Protein AF-A0A453GQJ8-F1 (afdb_monomer)

InterPro domains:
  IPR001173 Glycosyltransferase 2-like [PF00535] (1-126)
  IPR029044 Nucleotide-diphospho-sugar transferases [G3DSA:3.90.550.10] (1-154)
  IPR029044 Nucleotide-diphospho-sugar transferases [SSF53448] (1-128)

Solvent-accessible surface area (backbone atoms only — not comparable to full-atom values): 9651 Å² total; per-residue (Å²): 56,57,37,50,75,54,74,88,31,44,69,55,18,53,49,25,62,74,53,43,59,63,63,70,92,79,51,75,47,52,38,36,42,62,39,84,47,66,71,43,44,52,53,53,50,52,53,47,52,55,43,36,75,72,71,45,50,57,45,82,44,73,68,97,69,73,67,64,52,69,66,30,50,50,59,56,57,58,67,39,73,80,45,72,77,40,66,66,42,79,49,46,56,42,84,42,63,60,59,36,57,48,57,67,70,48,50,56,59,42,73,76,31,83,86,44,60,42,49,35,60,52,88,70,92,67,92,81,79,78,54,82,46,80,57,88,70,94,72,81,93,70,91,85,77,87,88,68,48,50,34,41,56,62,84,74,87,122

Nearest PDB structures (foldseek):
  5i45-assembly1_A  TM=6.303E-01  e=4.409E+00  Francisella tularensis subsp. tularensis SCHU S4
  1up6-assembly1_B  TM=5.661E-01  e=9.122E+00  Thermotoga maritima MSB8
  2l8b-assembly1_A  TM=4.057E-01  e=3.616E+00  Escherichia coli K-12

Foldseek 3Di:
DEEEQPQPQQLQAQVLQLLAPDPQVQDAAEYQYAYPDVVSVVVNVVSQVVSVVVVHRYHYHYDPDCPPPPVVSVVVVCPDPVNVPHQKDKDDDSNDRDHNCNCVVFVVVCVVDVQQQWWFWDDDDDDDDIDTDRDRDPDDDDDDDPDGITGGGPPPPD

Organism: Aegilops tauschii subsp. strangulata (NCBI:txid200361)

Sequence (158 aa):
IPMYNEREVYKLSIGAACALEWPSDRVVIQVLDDSTDPAVKDLVEIECQRWKGKGVNIKYEVRGNRKGYKAGALKEGLKHDYVQECEFIAMFDADFQPESDFLLRTVPFLVHNPDIALVQTRWKFGQSSCTLFVVQQQTHFSENICISFYCLLCSQLG

Radius of gyration: 15.42 Å; Cα contacts (8 Å, |Δi|>4): 219; chains: 1; bounding box: 37×38×34 Å

Structure (mmCIF, N/CA/C/O backbone):
data_AF-A0A453GQJ8-F1
#
_entry.id   AF-A0A453GQJ8-F1
#
loop_
_atom_site.group_PDB
_atom_site.id
_atom_site.type_symbol
_atom_site.label_atom_id
_atom_site.label_alt_id
_atom_site.label_comp_id
_atom_site.label_asym_id
_atom_site.label_entity_id
_atom_site.label_seq_id
_atom_site.pdbx_PDB_ins_code
_atom_site.Cartn_x
_atom_site.Cartn_y
_atom_site.Cartn_z
_atom_site.occupancy
_atom_site.B_iso_or_equiv
_atom_site.auth_seq_id
_atom_site.auth_comp_id
_atom_site.auth_asym_id
_atom_site.auth_atom_id
_atom_site.pdbx_PDB_model_num
ATOM 1 N N . ILE A 1 1 ? 1.324 -0.835 2.978 1.00 92.19 1 ILE A N 1
ATOM 2 C CA . ILE A 1 1 ? 1.662 0.550 3.372 1.00 92.19 1 ILE A CA 1
ATOM 3 C C . ILE A 1 1 ? 1.447 0.680 4.878 1.00 92.19 1 ILE A C 1
ATOM 5 O O . ILE A 1 1 ? 0.306 0.859 5.295 1.00 92.19 1 ILE A O 1
ATOM 9 N N . PRO A 1 2 ? 2.480 0.463 5.709 1.00 91.75 2 PRO A N 1
ATOM 10 C CA . PRO A 1 2 ? 2.396 0.746 7.136 1.00 91.75 2 PRO A CA 1
ATOM 11 C C . PRO A 1 2 ? 2.243 2.250 7.374 1.00 91.75 2 PRO A C 1
ATOM 13 O O . PRO A 1 2 ? 3.079 3.025 6.917 1.00 91.75 2 PRO A O 1
ATOM 16 N N . MET A 1 3 ? 1.187 2.620 8.091 1.00 91.31 3 MET A N 1
ATOM 17 C CA . MET A 1 3 ? 0.847 3.975 8.510 1.00 91.31 3 MET A CA 1
ATOM 18 C C . MET A 1 3 ? 0.867 4.066 10.036 1.00 91.31 3 MET A C 1
ATOM 20 O O . MET A 1 3 ? 0.607 3.101 10.756 1.00 91.31 3 MET A O 1
ATOM 24 N N . TYR A 1 4 ? 1.189 5.249 10.516 1.00 90.12 4 TYR A N 1
ATOM 25 C CA . TYR A 1 4 ? 1.045 5.728 11.874 1.00 90.12 4 TYR A CA 1
ATOM 26 C C . TYR A 1 4 ? 0.423 7.130 11.763 1.00 90.12 4 TYR A C 1
ATOM 28 O O . TYR A 1 4 ? -0.508 7.335 11.000 1.00 90.12 4 TYR A O 1
ATOM 36 N N . ASN A 1 5 ? 0.934 8.139 12.463 1.00 91.38 5 ASN A N 1
ATOM 37 C CA . ASN A 1 5 ? 0.306 9.459 12.514 1.00 91.38 5 ASN A CA 1
ATOM 38 C C . ASN A 1 5 ? 0.686 10.391 11.330 1.00 91.38 5 ASN A C 1
ATOM 40 O O . ASN A 1 5 ? 0.784 11.603 11.522 1.00 91.38 5 ASN A O 1
ATOM 44 N N . GLU A 1 6 ? 0.928 9.870 10.120 1.00 90.06 6 GLU A N 1
ATOM 45 C CA . GLU A 1 6 ? 1.363 10.658 8.952 1.00 90.06 6 GLU A CA 1
ATOM 46 C C . GLU A 1 6 ? 0.224 11.443 8.267 1.00 90.06 6 GLU A C 1
ATOM 48 O O . GLU A 1 6 ? -0.192 11.174 7.133 1.00 90.06 6 GLU A O 1
ATOM 53 N N . ARG A 1 7 ? -0.267 12.480 8.945 1.00 91.50 7 ARG A N 1
ATOM 54 C CA . ARG A 1 7 ? -1.400 13.309 8.504 1.00 91.50 7 ARG A CA 1
ATOM 55 C C . ARG A 1 7 ? -1.176 14.033 7.173 1.00 91.50 7 ARG A C 1
ATOM 57 O O . ARG A 1 7 ? -2.129 14.275 6.436 1.00 91.50 7 ARG A O 1
ATOM 64 N N . GLU A 1 8 ? 0.051 14.423 6.866 1.00 91.81 8 GLU A N 1
ATOM 65 C CA . GLU A 1 8 ? 0.361 15.266 5.710 1.00 91.81 8 GLU A CA 1
ATOM 66 C C . GLU A 1 8 ? 0.534 14.451 4.424 1.00 91.81 8 GLU A C 1
ATOM 68 O O . GLU A 1 8 ? 0.297 14.966 3.330 1.00 91.81 8 GLU A 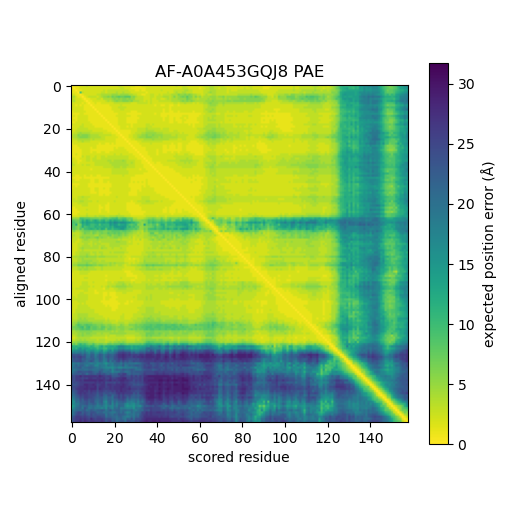O 1
ATOM 73 N N . VAL A 1 9 ? 0.931 13.180 4.544 1.00 92.31 9 VAL A N 1
ATOM 74 C CA . VAL A 1 9 ? 1.374 12.362 3.403 1.00 92.31 9 VAL A CA 1
ATOM 75 C C . VAL A 1 9 ? 0.498 11.144 3.126 1.00 92.31 9 VAL A C 1
ATOM 77 O O . VAL A 1 9 ? 0.554 10.643 2.002 1.00 92.31 9 VAL A O 1
ATOM 80 N N . TYR A 1 10 ? -0.379 10.721 4.054 1.00 94.94 10 TYR A N 1
ATOM 81 C CA . TYR A 1 10 ? -1.217 9.522 3.871 1.00 94.94 10 TYR A CA 1
ATOM 82 C C . TYR A 1 10 ? -1.953 9.513 2.524 1.00 94.94 10 TYR A C 1
ATOM 84 O O . TYR A 1 10 ? -1.958 8.512 1.810 1.00 94.94 10 TYR A O 1
ATOM 92 N N . LYS A 1 11 ? -2.529 10.658 2.134 1.00 95.75 11 LYS A N 1
ATOM 93 C CA . LYS A 1 11 ? -3.313 10.790 0.904 1.00 95.75 11 LYS A CA 1
ATOM 94 C C . LYS A 1 11 ? -2.460 10.632 -0.349 1.00 95.75 11 LYS A C 1
ATOM 96 O O . LYS A 1 11 ? -2.913 10.040 -1.326 1.00 95.75 11 LYS A O 1
ATOM 101 N N . LEU A 1 12 ? -1.241 11.168 -0.324 1.00 94.25 12 LEU A N 1
ATOM 102 C CA . LEU A 1 12 ? -0.306 11.069 -1.440 1.00 94.25 12 LEU A CA 1
ATOM 103 C C . LEU A 1 12 ? 0.229 9.642 -1.571 1.00 94.25 12 LEU A C 1
ATOM 105 O O . LEU A 1 12 ? 0.221 9.100 -2.670 1.00 94.25 12 LEU A O 1
ATOM 109 N N . SER A 1 13 ? 0.618 9.014 -0.460 1.00 93.88 13 SER A N 1
ATOM 110 C CA . SER A 1 13 ? 1.149 7.647 -0.459 1.00 93.88 13 SER A CA 1
ATOM 111 C C . SER A 1 13 ? 0.095 6.610 -0.861 1.00 93.88 13 SER A C 1
ATOM 113 O O . SER A 1 13 ? 0.323 5.828 -1.785 1.00 93.88 13 SER A O 1
ATOM 115 N N . ILE A 1 14 ? -1.107 6.657 -0.266 1.00 96.69 14 ILE A N 1
ATOM 116 C CA . ILE A 1 14 ? -2.221 5.773 -0.653 1.00 96.69 14 ILE A CA 1
ATOM 117 C C . ILE A 1 14 ? -2.602 6.016 -2.112 1.00 96.69 14 ILE A C 1
ATOM 119 O O . ILE A 1 14 ? -2.796 5.060 -2.861 1.00 96.69 14 ILE A O 1
ATOM 123 N N . GLY A 1 15 ? -2.678 7.283 -2.530 1.00 97.00 15 GLY A N 1
ATOM 124 C CA . GLY A 1 15 ? -2.996 7.642 -3.906 1.00 97.00 15 GLY A CA 1
ATOM 125 C C . GLY A 1 15 ? -1.985 7.096 -4.912 1.00 97.00 15 GLY A C 1
ATOM 126 O O . GLY A 1 15 ? -2.393 6.522 -5.916 1.00 97.00 15 GLY A O 1
ATOM 127 N N . ALA A 1 16 ? -0.688 7.221 -4.627 1.00 95.50 16 ALA A N 1
ATOM 128 C CA . ALA A 1 16 ? 0.375 6.701 -5.481 1.00 95.50 16 ALA A CA 1
ATOM 129 C C . ALA A 1 16 ? 0.345 5.167 -5.563 1.00 95.50 16 ALA A C 1
ATOM 131 O O . ALA A 1 16 ? 0.419 4.611 -6.654 1.00 95.50 16 ALA A O 1
ATOM 132 N N . ALA A 1 17 ? 0.141 4.474 -4.439 1.00 95.75 17 ALA A N 1
ATOM 133 C CA . ALA A 1 17 ? 0.002 3.019 -4.435 1.00 95.75 17 ALA A CA 1
ATOM 134 C C . ALA A 1 17 ? -1.247 2.537 -5.197 1.00 95.75 17 ALA A C 1
ATOM 136 O O . ALA A 1 17 ? -1.184 1.547 -5.920 1.00 95.75 17 ALA A O 1
ATOM 137 N N . CYS A 1 18 ? -2.373 3.248 -5.085 1.00 96.62 18 CYS A N 1
ATOM 138 C CA . CYS A 1 18 ? -3.592 2.940 -5.842 1.00 96.62 18 CYS A CA 1
ATOM 139 C C . CYS A 1 18 ? -3.478 3.267 -7.341 1.00 96.62 18 CYS A C 1
ATOM 141 O O . CYS A 1 18 ? -4.313 2.811 -8.118 1.00 96.62 18 CYS A O 1
ATOM 143 N N . ALA A 1 19 ? -2.488 4.070 -7.739 1.00 96.12 19 ALA A N 1
ATOM 144 C CA . ALA A 1 19 ? -2.226 4.459 -9.122 1.00 96.12 19 ALA A CA 1
ATOM 145 C C . ALA A 1 19 ? -1.161 3.586 -9.809 1.00 96.12 19 ALA A C 1
ATOM 147 O O . ALA A 1 19 ? -0.768 3.887 -10.936 1.00 96.12 19 ALA A O 1
ATOM 148 N N . LEU A 1 20 ? -0.682 2.528 -9.146 1.00 95.06 20 LEU A N 1
ATOM 149 C CA . LEU A 1 20 ? 0.243 1.573 -9.747 1.00 95.06 20 LEU A CA 1
ATOM 150 C C . LEU A 1 20 ? -0.388 0.903 -10.972 1.00 95.06 20 LEU A C 1
ATOM 152 O O . LEU A 1 20 ? -1.520 0.421 -10.934 1.00 95.06 20 LEU A O 1
ATOM 156 N N . GLU A 1 21 ? 0.379 0.842 -12.053 1.00 95.31 21 GLU A N 1
ATOM 157 C CA . GLU A 1 21 ? 0.001 0.168 -13.287 1.00 95.31 21 GLU A CA 1
ATOM 158 C C . GLU A 1 21 ? 0.186 -1.340 -13.118 1.00 95.31 21 GLU A C 1
ATOM 160 O O . GLU A 1 21 ? 1.282 -1.889 -13.248 1.00 95.31 21 GLU A O 1
ATOM 165 N N . TRP A 1 22 ? -0.913 -2.016 -12.794 1.00 94.88 22 TRP A N 1
ATOM 166 C CA . TRP A 1 22 ? -0.998 -3.468 -12.697 1.00 94.88 22 TRP A CA 1
ATOM 167 C C . TRP A 1 22 ? -2.440 -3.921 -12.966 1.00 94.88 22 TRP A C 1
ATOM 169 O O . TRP A 1 22 ? -3.365 -3.145 -12.703 1.00 94.88 22 TRP A O 1
ATOM 179 N N . PRO A 1 23 ? -2.680 -5.145 -13.478 1.00 93.56 23 PRO A N 1
ATOM 180 C CA . PRO A 1 23 ? -4.037 -5.667 -13.611 1.00 93.56 23 PRO A CA 1
ATOM 181 C C . PRO A 1 23 ? -4.792 -5.592 -12.276 1.00 93.56 23 PRO A C 1
ATOM 183 O O . PRO A 1 23 ? -4.299 -6.058 -11.247 1.00 93.56 23 PRO A O 1
ATOM 186 N N . SER A 1 24 ? -5.973 -4.968 -12.287 1.00 90.00 24 SER A N 1
ATOM 187 C CA . SER A 1 24 ? -6.735 -4.631 -11.075 1.00 90.00 24 SER A CA 1
ATOM 188 C C . SER A 1 24 ? -7.240 -5.855 -10.307 1.00 90.00 24 SER A C 1
ATOM 190 O O . SER A 1 24 ? -7.454 -5.782 -9.100 1.00 90.00 24 SER A O 1
ATOM 192 N N . ASP A 1 25 ? -7.393 -6.984 -10.995 1.00 91.31 25 ASP A N 1
ATOM 193 C CA . ASP A 1 25 ? -7.715 -8.303 -10.451 1.00 91.31 25 ASP A CA 1
ATOM 194 C C . ASP A 1 25 ? -6.500 -9.016 -9.831 1.00 91.31 25 ASP A C 1
ATOM 196 O O . ASP A 1 25 ? -6.663 -10.035 -9.167 1.00 91.31 25 ASP A O 1
ATOM 200 N N . ARG A 1 26 ? -5.285 -8.483 -10.022 1.00 92.50 26 ARG A N 1
ATOM 201 C CA . ARG A 1 26 ? -4.013 -9.078 -9.573 1.00 92.50 26 ARG A CA 1
ATOM 202 C C . ARG A 1 26 ? -3.224 -8.194 -8.615 1.00 92.50 26 ARG A C 1
ATOM 204 O O . ARG A 1 26 ? -2.039 -8.438 -8.392 1.00 92.50 26 ARG A O 1
ATOM 211 N N . VAL A 1 27 ? -3.845 -7.144 -8.085 1.00 93.88 27 VAL A N 1
ATOM 212 C CA . VAL A 1 27 ? -3.234 -6.264 -7.086 1.00 93.88 27 VAL A CA 1
ATOM 213 C C . VAL A 1 27 ? -4.169 -6.090 -5.900 1.00 93.88 27 VAL A C 1
ATOM 215 O O . VAL A 1 27 ? -5.373 -5.886 -6.052 1.00 93.88 27 VAL A O 1
ATOM 218 N N . VAL A 1 28 ? -3.589 -6.146 -4.704 1.00 95.94 28 VAL A N 1
ATOM 219 C CA . VAL A 1 28 ? -4.256 -5.791 -3.453 1.00 95.94 28 VAL A CA 1
ATOM 220 C C . VAL A 1 28 ? -3.435 -4.703 -2.779 1.00 95.94 28 VAL A C 1
ATOM 222 O O . VAL A 1 28 ? -2.250 -4.889 -2.505 1.00 95.94 28 VAL A O 1
ATOM 225 N N . ILE A 1 29 ? -4.056 -3.562 -2.491 1.00 96.81 29 ILE A N 1
ATOM 226 C CA . ILE A 1 29 ? -3.425 -2.486 -1.727 1.00 96.81 29 ILE A CA 1
ATOM 227 C C . ILE A 1 29 ? -3.778 -2.683 -0.256 1.00 96.81 29 ILE A C 1
ATOM 229 O O . ILE A 1 29 ? -4.937 -2.564 0.120 1.00 96.81 29 ILE A O 1
ATOM 233 N N . GLN A 1 30 ? -2.798 -2.975 0.595 1.00 96.12 30 GLN A N 1
ATOM 234 C CA . GLN A 1 30 ? -3.015 -3.105 2.040 1.00 96.12 30 GLN A CA 1
ATOM 235 C C . GLN A 1 30 ? -2.451 -1.885 2.771 1.00 96.12 30 GLN A C 1
ATOM 237 O O . GLN A 1 30 ? -1.247 -1.614 2.708 1.00 96.12 30 GLN A O 1
ATOM 242 N N . VAL A 1 31 ? -3.307 -1.162 3.487 1.00 96.94 31 VAL A N 1
ATOM 243 C CA . VAL A 1 31 ? -2.933 -0.100 4.425 1.00 96.94 31 VAL A CA 1
ATOM 244 C C . VAL A 1 31 ? -2.974 -0.690 5.830 1.00 96.94 31 VAL A C 1
ATOM 246 O O . VAL A 1 31 ? -4.009 -1.192 6.255 1.00 96.94 31 VAL A O 1
ATOM 249 N N . LEU A 1 32 ? -1.832 -0.670 6.515 1.00 94.62 32 LEU A N 1
ATOM 250 C CA . LEU A 1 32 ? -1.653 -1.217 7.860 1.00 94.62 32 LEU A CA 1
ATOM 251 C C . LEU A 1 32 ? -1.519 -0.043 8.825 1.00 94.62 32 LEU A C 1
ATOM 253 O O . LEU A 1 32 ? -0.435 0.524 8.932 1.00 94.62 32 LEU A O 1
ATOM 257 N N . ASP A 1 33 ? -2.607 0.354 9.471 1.00 94.31 33 ASP A N 1
ATOM 258 C CA . ASP A 1 33 ? -2.668 1.586 10.251 1.00 94.31 33 ASP A CA 1
ATOM 259 C C . ASP A 1 33 ? -2.537 1.334 11.758 1.00 94.31 33 ASP A C 1
ATOM 261 O O . ASP A 1 33 ? -3.403 0.743 12.408 1.00 94.31 33 ASP A O 1
ATOM 265 N N . ASP A 1 34 ? -1.424 1.816 12.305 1.00 92.12 34 ASP A N 1
ATOM 266 C CA . ASP A 1 34 ? -1.074 1.792 13.723 1.00 92.12 34 ASP A CA 1
ATOM 267 C C . ASP A 1 34 ? -1.314 3.131 14.429 1.00 92.12 34 ASP A C 1
ATOM 269 O O . ASP A 1 34 ? -0.855 3.303 15.566 1.00 92.12 34 ASP A O 1
ATOM 273 N N . SER A 1 35 ? -1.971 4.092 13.769 1.00 91.25 35 SER A N 1
ATOM 274 C CA . SER A 1 35 ? -2.228 5.429 14.308 1.00 91.25 35 SER A CA 1
ATOM 275 C C . SER A 1 35 ? -2.789 5.384 15.721 1.00 91.25 35 SER A C 1
ATOM 277 O O . SER A 1 35 ? -3.737 4.655 16.027 1.00 91.25 35 SER A O 1
ATOM 279 N N . THR A 1 36 ? -2.238 6.234 16.584 1.00 91.19 36 THR A N 1
ATOM 280 C CA . THR A 1 36 ? -2.798 6.486 17.919 1.00 91.19 36 THR A CA 1
ATOM 281 C C . THR A 1 36 ? -3.666 7.734 17.952 1.00 91.19 36 THR A C 1
ATOM 283 O O . THR A 1 36 ? -4.416 7.907 18.907 1.00 91.19 36 THR A O 1
ATOM 286 N N . ASP A 1 37 ? -3.532 8.620 16.961 1.00 93.75 37 ASP A N 1
ATOM 287 C CA . ASP A 1 37 ? -4.389 9.794 16.809 1.00 93.75 37 ASP A CA 1
ATOM 288 C C . ASP A 1 37 ? -5.694 9.389 16.096 1.00 93.75 37 ASP A C 1
ATOM 290 O O . ASP A 1 37 ? -5.648 9.032 14.913 1.00 93.75 37 ASP A O 1
ATOM 294 N N . PRO A 1 38 ? -6.860 9.446 16.773 1.00 92.81 38 PRO A N 1
ATOM 295 C CA . PRO A 1 38 ? -8.137 9.087 16.163 1.00 92.81 38 PRO A CA 1
ATOM 296 C C . PRO A 1 38 ? -8.466 9.930 14.928 1.00 92.81 38 PRO A C 1
ATOM 298 O O . PRO A 1 38 ? -9.014 9.407 13.965 1.00 92.81 38 PRO A O 1
ATOM 301 N N . ALA A 1 39 ? -8.082 11.210 14.912 1.00 95.31 39 ALA A N 1
ATOM 302 C CA . ALA A 1 39 ? -8.364 12.081 13.778 1.00 95.31 39 ALA A CA 1
ATOM 303 C C . ALA A 1 39 ? -7.557 11.675 12.539 1.00 95.31 39 ALA A C 1
ATOM 305 O O . ALA A 1 39 ? -8.062 11.767 11.423 1.00 95.31 39 ALA A O 1
ATOM 306 N N . VAL A 1 40 ? -6.311 11.219 12.712 1.00 94.25 40 VAL A N 1
ATOM 307 C CA . VAL A 1 40 ? -5.510 10.695 11.592 1.00 94.25 40 VAL A CA 1
ATOM 308 C C . VAL A 1 40 ? -6.084 9.371 11.109 1.00 94.25 40 VAL A C 1
ATOM 310 O O . VAL A 1 40 ? -6.258 9.192 9.906 1.00 94.25 40 VAL A O 1
ATOM 313 N N . LYS A 1 41 ? -6.458 8.492 12.038 1.00 95.00 41 LYS A N 1
ATOM 314 C CA . LYS A 1 41 ? -7.068 7.200 11.732 1.00 95.00 41 LYS A CA 1
ATOM 315 C C . LYS A 1 41 ? -8.328 7.343 10.868 1.00 95.00 41 LYS A C 1
ATOM 317 O O . LYS A 1 41 ? -8.429 6.717 9.814 1.00 95.00 41 LYS A O 1
ATOM 322 N N . ASP A 1 42 ? -9.229 8.244 11.258 1.00 96.44 42 ASP A N 1
ATOM 323 C CA . ASP A 1 42 ? -10.451 8.541 10.504 1.00 96.44 42 ASP A CA 1
ATOM 324 C C . ASP A 1 42 ? -10.130 9.052 9.088 1.00 96.44 42 ASP A C 1
ATOM 326 O O . ASP A 1 42 ? -10.761 8.650 8.110 1.00 96.44 42 ASP A O 1
ATOM 330 N N . LEU A 1 43 ? -9.118 9.918 8.944 1.00 97.06 43 LEU A N 1
ATOM 331 C CA . LEU A 1 43 ? -8.693 10.434 7.639 1.00 97.06 43 LEU A CA 1
ATOM 332 C C . LEU A 1 43 ? -8.158 9.324 6.721 1.00 97.06 43 LEU A C 1
ATOM 334 O O . LEU A 1 43 ? -8.501 9.291 5.534 1.00 97.06 43 LEU A O 1
ATOM 338 N N . VAL A 1 44 ? -7.337 8.419 7.259 1.00 96.94 44 VAL A N 1
ATOM 339 C CA . VAL A 1 44 ? -6.776 7.284 6.514 1.00 96.94 44 VAL A CA 1
ATOM 340 C C . VAL A 1 44 ? -7.887 6.326 6.085 1.00 96.94 44 VAL A C 1
ATOM 342 O O . VAL A 1 44 ? -7.936 5.935 4.914 1.00 96.94 44 VAL A O 1
ATOM 345 N N . GLU A 1 45 ? -8.812 5.993 6.989 1.00 97.44 45 GLU A N 1
ATOM 346 C CA . GLU A 1 45 ? -9.950 5.126 6.686 1.00 97.44 45 GLU A CA 1
ATOM 347 C C . GLU A 1 45 ? -10.841 5.731 5.590 1.00 97.44 45 GLU A C 1
ATOM 349 O O . GLU A 1 45 ? -11.165 5.050 4.613 1.00 97.44 45 GLU A O 1
ATOM 354 N N . ILE A 1 46 ? -11.174 7.025 5.685 1.00 97.94 46 ILE A N 1
ATOM 355 C CA . ILE A 1 46 ? -11.981 7.734 4.679 1.00 97.94 46 ILE A CA 1
ATOM 356 C C . ILE A 1 46 ? -11.321 7.684 3.295 1.00 97.94 46 ILE A C 1
ATOM 358 O O . ILE A 1 46 ? -12.002 7.420 2.299 1.00 97.94 46 ILE A O 1
ATOM 362 N N . GLU A 1 47 ? -10.009 7.912 3.197 1.00 98.12 47 GLU A N 1
ATOM 363 C CA . GLU A 1 47 ? -9.316 7.838 1.905 1.00 98.12 47 GLU A CA 1
ATOM 364 C C . GLU A 1 47 ? -9.301 6.404 1.357 1.00 98.12 47 GLU A C 1
ATOM 366 O O . GLU A 1 47 ? -9.526 6.213 0.159 1.00 98.12 47 GLU A O 1
ATOM 371 N N . CYS A 1 48 ? -9.137 5.389 2.213 1.00 97.94 48 CYS A N 1
ATOM 372 C CA . CYS A 1 48 ? -9.252 3.989 1.803 1.00 97.94 48 CYS A CA 1
ATOM 373 C C . CYS A 1 48 ? -10.653 3.671 1.259 1.00 97.94 48 CYS A C 1
ATOM 375 O O . CYS A 1 48 ? -10.777 3.085 0.181 1.00 97.94 48 CYS A O 1
ATOM 377 N N . GLN A 1 49 ? -11.718 4.112 1.940 1.00 98.19 49 GLN A N 1
ATOM 378 C CA . GLN A 1 49 ? -13.093 3.939 1.456 1.00 98.19 49 GLN A CA 1
ATOM 379 C C . GLN A 1 49 ? -13.327 4.670 0.130 1.00 98.19 49 GLN A C 1
ATOM 381 O O . GLN A 1 49 ? -13.996 4.141 -0.760 1.00 98.19 49 GLN A O 1
ATOM 386 N N . ARG A 1 50 ? -12.731 5.855 -0.053 1.00 98.25 50 ARG A N 1
ATOM 387 C CA . ARG A 1 50 ? -12.806 6.607 -1.312 1.00 98.25 50 ARG A CA 1
ATOM 388 C C . ARG A 1 50 ? -12.218 5.821 -2.482 1.00 98.25 50 ARG A C 1
ATOM 390 O O . ARG A 1 50 ? -12.818 5.798 -3.554 1.00 98.25 50 ARG A O 1
ATOM 397 N N . TRP A 1 51 ? -11.060 5.186 -2.302 1.00 98.12 51 TRP A N 1
ATOM 398 C CA . TRP A 1 51 ? -10.438 4.355 -3.340 1.00 98.12 51 TRP A CA 1
ATOM 399 C C . TRP A 1 51 ? -11.189 3.051 -3.576 1.00 98.12 51 TRP A C 1
ATOM 401 O O . TRP A 1 51 ? -11.406 2.675 -4.729 1.00 98.12 51 TRP A O 1
ATOM 411 N N . LYS A 1 52 ? -11.685 2.422 -2.510 1.00 97.44 52 LYS A N 1
ATOM 412 C CA . LYS A 1 52 ? -12.564 1.256 -2.612 1.00 97.44 52 LYS A CA 1
ATOM 413 C C . LYS A 1 52 ? -13.818 1.563 -3.435 1.00 97.44 52 LYS A C 1
ATOM 415 O O . LYS A 1 52 ? -14.181 0.787 -4.312 1.00 97.44 52 LYS A O 1
ATOM 420 N N . GLY A 1 53 ? -14.431 2.732 -3.230 1.00 97.12 53 GLY A N 1
ATOM 421 C CA . GLY A 1 53 ? -15.580 3.209 -4.009 1.00 97.12 53 GLY A CA 1
ATOM 422 C C . GLY A 1 53 ? -15.291 3.448 -5.497 1.00 97.12 53 GLY A C 1
ATOM 423 O O . GLY A 1 53 ? -16.218 3.462 -6.301 1.00 97.12 53 GLY A O 1
ATOM 424 N N . LYS A 1 54 ? -14.016 3.585 -5.887 1.00 96.12 54 LYS A N 1
ATOM 425 C CA . LYS A 1 54 ? -13.575 3.646 -7.293 1.00 96.12 54 LYS A CA 1
ATOM 426 C C . LYS A 1 54 ? -13.289 2.266 -7.899 1.00 96.12 54 LYS A C 1
ATOM 428 O O . LYS A 1 54 ? -12.835 2.195 -9.036 1.00 96.12 54 LYS A O 1
ATOM 433 N N . GLY A 1 55 ? -13.515 1.186 -7.150 1.00 95.75 55 GLY A N 1
ATOM 434 C CA . GLY A 1 55 ? -13.247 -0.183 -7.589 1.00 95.75 55 GLY A CA 1
ATOM 435 C C . GLY A 1 55 ? -11.810 -0.658 -7.360 1.00 95.75 55 GLY A C 1
ATOM 436 O O . GLY A 1 55 ? -11.451 -1.721 -7.856 1.00 95.75 55 GLY A O 1
ATOM 437 N N . VAL A 1 56 ? -10.984 0.086 -6.612 1.00 96.94 56 VAL A N 1
ATOM 438 C CA . VAL A 1 56 ? -9.644 -0.387 -6.231 1.00 96.94 56 VAL A CA 1
ATOM 439 C C . VAL A 1 56 ? -9.769 -1.440 -5.133 1.00 96.94 56 VAL A C 1
ATOM 441 O O . VAL A 1 56 ? -10.479 -1.240 -4.144 1.00 96.94 56 VAL A O 1
ATOM 444 N N . ASN A 1 57 ? -9.043 -2.549 -5.274 1.00 96.69 57 ASN A N 1
ATOM 445 C CA . ASN A 1 57 ? -8.957 -3.580 -4.247 1.00 96.69 57 ASN A CA 1
ATOM 446 C C . ASN A 1 57 ? -8.025 -3.135 -3.107 1.00 96.69 57 ASN A C 1
ATOM 448 O O . ASN A 1 57 ? -6.870 -3.549 -3.019 1.00 96.69 57 ASN A O 1
ATOM 452 N N . ILE A 1 58 ? -8.528 -2.241 -2.256 1.00 97.62 58 ILE A N 1
ATOM 453 C CA . ILE A 1 58 ? -7.826 -1.716 -1.084 1.00 97.62 58 ILE A CA 1
ATOM 454 C C . ILE A 1 58 ? -8.400 -2.297 0.215 1.00 97.62 58 ILE A C 1
ATOM 456 O O . ILE A 1 58 ? -9.619 -2.417 0.383 1.00 97.62 58 ILE A O 1
ATOM 460 N N . LYS A 1 59 ? -7.508 -2.661 1.137 1.00 97.06 59 LYS A N 1
ATOM 461 C CA . LYS A 1 59 ? -7.791 -3.193 2.471 1.00 97.06 59 LYS A CA 1
ATOM 462 C C . LYS A 1 59 ? -7.202 -2.248 3.507 1.00 97.06 59 LYS A C 1
ATOM 464 O O . LYS A 1 59 ? -6.027 -1.896 3.421 1.00 97.06 59 LYS A O 1
ATOM 469 N N . TYR A 1 60 ? -8.034 -1.827 4.447 1.00 97.00 60 TYR A N 1
ATOM 470 C CA . TYR A 1 60 ? -7.637 -1.001 5.577 1.00 97.00 60 TYR A CA 1
ATOM 471 C C . TYR A 1 60 ? -7.660 -1.880 6.821 1.00 97.00 60 TYR A C 1
ATOM 473 O O . TYR A 1 60 ? -8.721 -2.373 7.195 1.00 97.00 60 TYR A O 1
ATOM 481 N N . GLU A 1 61 ? -6.492 -2.104 7.410 1.00 95.06 61 GLU A N 1
ATOM 482 C CA . GLU A 1 61 ? -6.303 -3.027 8.522 1.00 95.06 61 GLU A CA 1
ATOM 483 C C . GLU A 1 61 ? -5.695 -2.288 9.710 1.00 95.06 61 GLU A C 1
ATOM 485 O O . GLU A 1 61 ? -4.709 -1.561 9.576 1.00 95.06 61 GLU A O 1
ATOM 490 N N . VAL A 1 62 ? -6.271 -2.506 10.889 1.00 91.81 62 VAL A N 1
ATOM 491 C CA . VAL A 1 62 ? -5.839 -1.895 12.149 1.00 91.81 62 VAL A CA 1
ATOM 492 C C . VAL A 1 62 ? -5.590 -3.011 13.148 1.00 91.81 62 VAL A C 1
ATOM 494 O O . VAL A 1 62 ? -6.424 -3.901 13.313 1.00 91.81 62 VAL A O 1
ATOM 497 N N . ARG A 1 63 ? -4.479 -2.948 13.882 1.00 84.25 63 ARG A N 1
ATOM 498 C CA . ARG A 1 63 ? -4.201 -3.889 14.974 1.00 84.25 63 ARG A CA 1
ATOM 499 C C . ARG A 1 63 ? -4.429 -3.270 16.349 1.00 84.25 63 ARG A C 1
ATOM 501 O O . ARG A 1 63 ? -4.198 -2.089 16.580 1.00 84.25 63 ARG A O 1
ATOM 508 N N . GLY A 1 64 ? -4.831 -4.112 17.301 1.00 72.25 64 GLY A N 1
ATOM 509 C CA . GLY A 1 64 ? -5.044 -3.710 18.696 1.00 72.25 64 GLY A CA 1
ATOM 510 C C . GLY A 1 64 ? -3.769 -3.614 19.546 1.00 72.25 64 GLY A C 1
ATOM 511 O O . GLY A 1 64 ? -3.834 -3.132 20.673 1.00 72.25 64 GLY A O 1
ATOM 512 N N . ASN A 1 65 ? -2.609 -4.082 19.059 1.00 74.38 65 ASN A N 1
ATOM 513 C CA . ASN A 1 65 ? -1.339 -4.001 19.791 1.00 74.38 65 ASN A CA 1
ATOM 514 C C . ASN A 1 65 ? -0.171 -3.622 18.867 1.00 74.38 65 ASN A C 1
ATOM 516 O O . ASN A 1 65 ? -0.074 -4.128 17.752 1.00 74.38 65 ASN A O 1
ATOM 520 N N . ARG A 1 66 ? 0.756 -2.795 19.365 1.00 76.06 66 ARG A N 1
ATOM 521 C CA . ARG A 1 66 ? 1.906 -2.278 18.600 1.00 76.06 66 ARG A CA 1
ATOM 522 C C . ARG A 1 66 ? 3.208 -3.071 18.801 1.00 76.06 66 ARG A C 1
ATOM 524 O O . ARG A 1 66 ? 4.304 -2.536 18.626 1.00 76.06 66 ARG A O 1
ATOM 531 N N . LYS A 1 67 ? 3.148 -4.344 19.204 1.00 74.06 67 LYS A N 1
ATOM 532 C CA . LYS A 1 67 ? 4.373 -5.146 19.371 1.00 74.06 67 LYS A CA 1
ATOM 533 C C . LYS A 1 67 ? 5.112 -5.243 18.033 1.00 74.06 67 LYS A C 1
ATOM 535 O O . LYS A 1 67 ? 4.506 -5.497 16.994 1.00 74.06 67 LYS A O 1
ATOM 540 N N . GLY A 1 68 ? 6.422 -5.005 18.057 1.00 69.69 68 GLY A N 1
ATOM 541 C CA . GLY A 1 68 ? 7.283 -5.080 16.872 1.00 69.69 68 GLY A CA 1
ATOM 542 C C . GLY A 1 68 ? 7.182 -3.900 15.898 1.00 69.69 68 GLY A C 1
ATOM 543 O O . GLY A 1 68 ? 7.780 -3.982 14.827 1.00 69.69 68 GLY A O 1
ATOM 544 N N . TYR A 1 69 ? 6.456 -2.819 16.231 1.00 82.00 69 TYR A N 1
ATOM 545 C CA . TYR A 1 69 ? 6.341 -1.614 15.391 1.00 82.00 69 TYR A CA 1
ATOM 546 C C . TYR A 1 69 ? 6.041 -1.974 13.923 1.00 82.00 69 TYR A C 1
ATOM 548 O O . TYR A 1 69 ? 5.158 -2.792 13.671 1.00 82.00 69 TYR A O 1
ATOM 556 N N . LYS A 1 70 ? 6.790 -1.422 12.964 1.00 76.00 70 LYS A N 1
ATOM 557 C CA . LYS A 1 70 ? 6.611 -1.656 11.528 1.00 76.00 70 LYS A CA 1
ATOM 558 C C . LYS A 1 70 ? 6.766 -3.127 11.136 1.00 76.00 70 LYS A C 1
ATOM 560 O O . LYS A 1 70 ? 5.931 -3.645 10.407 1.00 76.00 70 LYS A O 1
ATOM 565 N N . ALA A 1 71 ? 7.776 -3.821 11.667 1.00 77.00 71 ALA A N 1
ATOM 566 C CA . ALA A 1 71 ? 7.979 -5.248 11.404 1.00 77.00 71 ALA A CA 1
ATOM 567 C C . ALA A 1 71 ? 6.805 -6.094 11.922 1.00 77.00 71 ALA A C 1
ATOM 569 O O . ALA A 1 71 ? 6.369 -7.035 11.265 1.00 77.00 71 ALA A O 1
ATOM 570 N N . GLY A 1 72 ? 6.252 -5.720 13.077 1.00 79.25 72 GLY A N 1
ATOM 571 C CA . GLY A 1 72 ? 5.055 -6.345 13.625 1.00 79.25 72 GLY A CA 1
ATOM 572 C C . GLY A 1 72 ? 3.812 -6.085 12.777 1.00 79.25 72 GLY A C 1
ATOM 573 O O . GLY A 1 72 ? 3.055 -7.017 12.533 1.00 79.25 72 GLY A O 1
ATOM 574 N N . ALA A 1 73 ? 3.617 -4.85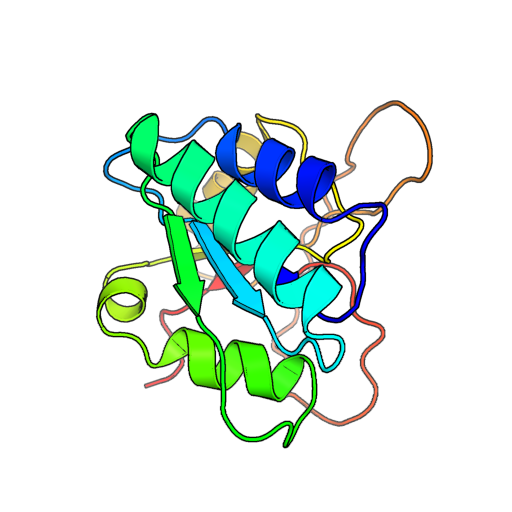2 12.298 1.00 82.38 73 ALA A N 1
ATOM 575 C CA . ALA A 1 73 ? 2.485 -4.508 11.439 1.00 82.38 73 ALA A CA 1
ATOM 576 C C . ALA A 1 73 ? 2.509 -5.338 10.152 1.00 82.38 73 ALA A C 1
ATOM 578 O O . ALA A 1 73 ? 1.502 -5.923 9.772 1.00 82.38 73 ALA A O 1
ATOM 579 N N . LEU A 1 74 ? 3.686 -5.464 9.536 1.00 82.94 74 LEU A N 1
ATOM 580 C CA . LEU A 1 74 ? 3.887 -6.287 8.347 1.00 82.94 74 LEU A CA 1
ATOM 581 C C . LEU A 1 74 ? 3.623 -7.762 8.636 1.00 82.94 74 LEU A C 1
ATOM 583 O O . LEU A 1 74 ? 2.862 -8.387 7.912 1.00 82.94 74 LEU A O 1
ATOM 587 N N . LYS A 1 75 ? 4.189 -8.307 9.720 1.00 84.44 75 LYS A N 1
ATOM 588 C CA . LYS A 1 75 ? 3.973 -9.706 10.107 1.00 84.44 75 LYS A CA 1
ATOM 589 C C . LYS A 1 75 ? 2.495 -10.037 10.311 1.00 84.44 75 LYS A C 1
ATOM 591 O O . LYS A 1 75 ? 2.080 -11.122 9.927 1.00 84.44 75 LYS A O 1
ATOM 596 N N . GLU A 1 76 ? 1.716 -9.148 10.925 1.00 85.88 76 GLU A N 1
ATOM 597 C CA . GLU A 1 76 ? 0.263 -9.335 11.036 1.00 85.88 76 GLU A CA 1
ATOM 598 C C . GLU A 1 76 ? -0.425 -9.179 9.674 1.00 85.88 76 GLU A C 1
ATOM 600 O O . GLU A 1 76 ? -1.259 -10.007 9.322 1.00 85.88 76 GLU A O 1
ATOM 605 N N . GLY A 1 77 ? -0.005 -8.199 8.869 1.00 86.81 77 GLY A N 1
ATOM 606 C CA . GLY A 1 77 ? -0.501 -7.981 7.511 1.00 86.81 77 GLY A CA 1
ATOM 607 C C . GLY A 1 77 ? -0.378 -9.210 6.606 1.00 86.81 77 GLY A C 1
ATOM 608 O O . GLY A 1 77 ? -1.299 -9.491 5.844 1.00 86.81 77 GLY A O 1
ATOM 609 N N . LEU A 1 78 ? 0.705 -9.981 6.746 1.00 87.38 78 LEU A N 1
ATOM 610 C CA . LEU A 1 78 ? 0.931 -11.229 6.007 1.00 87.38 78 LEU A CA 1
ATOM 611 C C . LEU A 1 78 ? -0.034 -12.361 6.380 1.00 87.38 78 LEU A C 1
ATOM 613 O O . LEU A 1 78 ? -0.197 -13.293 5.602 1.00 87.38 78 LEU A O 1
ATOM 617 N N . LYS A 1 79 ? -0.669 -12.316 7.556 1.00 88.44 79 LYS A N 1
ATOM 618 C CA . LYS A 1 79 ? -1.554 -13.398 8.022 1.00 88.44 79 LYS A CA 1
ATOM 619 C C . LYS A 1 79 ? -2.949 -13.355 7.413 1.00 88.44 79 LYS A C 1
ATOM 621 O O . LYS A 1 79 ? -3.701 -14.302 7.603 1.00 88.44 79 LYS A O 1
ATOM 626 N N . HIS A 1 80 ? -3.322 -12.261 6.756 1.00 89.38 80 HIS A N 1
ATOM 627 C CA . HIS A 1 80 ? -4.643 -12.148 6.155 1.00 89.38 80 HIS A CA 1
ATOM 628 C C . HIS A 1 80 ? -4.769 -13.097 4.959 1.00 89.38 80 HIS A C 1
ATOM 630 O O . HIS A 1 80 ? -3.876 -13.147 4.115 1.00 89.38 80 HIS A O 1
ATOM 636 N N . ASP A 1 81 ? -5.903 -13.793 4.858 1.00 90.62 81 ASP A N 1
ATOM 637 C CA . ASP A 1 81 ? -6.136 -14.834 3.845 1.00 90.62 81 ASP A CA 1
ATOM 638 C C . ASP A 1 81 ? -5.893 -14.332 2.414 1.00 90.62 81 ASP A C 1
ATOM 640 O O . ASP A 1 81 ? -5.243 -14.999 1.618 1.00 90.62 81 ASP A O 1
ATOM 644 N N . TYR A 1 82 ? -6.315 -13.102 2.109 1.00 88.50 82 TYR A N 1
ATOM 645 C CA . TYR A 1 82 ? -6.130 -12.508 0.782 1.00 88.50 82 TYR A CA 1
ATOM 646 C C . TYR A 1 82 ? -4.659 -12.239 0.418 1.00 88.50 82 TYR A C 1
ATOM 648 O O . TYR A 1 82 ? -4.362 -12.003 -0.747 1.00 88.50 82 TYR A O 1
ATOM 656 N N . VAL A 1 83 ? -3.740 -12.215 1.392 1.00 87.56 83 VAL A N 1
ATOM 657 C CA . VAL A 1 83 ? -2.296 -12.069 1.138 1.00 87.56 83 VAL A CA 1
ATOM 658 C C . VAL A 1 83 ? -1.663 -13.413 0.800 1.00 87.56 83 VAL A C 1
ATOM 660 O O . VAL A 1 83 ? -0.675 -13.445 0.078 1.00 87.56 83 VAL A O 1
ATOM 663 N N . GLN A 1 84 ? -2.245 -14.524 1.256 1.00 84.00 84 GLN A N 1
ATOM 664 C CA . GLN A 1 84 ? -1.749 -15.870 0.952 1.00 84.00 84 GLN A CA 1
ATOM 665 C C . GLN A 1 84 ? -1.880 -16.215 -0.541 1.00 84.00 84 GLN A C 1
ATOM 667 O O . GLN A 1 84 ? -1.156 -17.065 -1.048 1.00 84.00 84 GLN A O 1
ATOM 672 N N . GLU A 1 85 ? -2.777 -15.530 -1.253 1.00 83.06 85 GLU A N 1
ATOM 673 C CA . GLU A 1 85 ? -2.937 -15.631 -2.708 1.00 83.06 85 GLU A CA 1
ATOM 674 C C . GLU A 1 85 ? -1.927 -14.761 -3.486 1.00 83.06 85 GLU A C 1
ATOM 676 O O . GLU A 1 85 ? -1.812 -14.883 -4.706 1.00 83.06 85 GLU A O 1
ATOM 681 N N . CYS A 1 86 ? -1.180 -13.884 -2.804 1.00 86.88 86 CYS A N 1
ATOM 682 C CA . CYS A 1 86 ? -0.188 -13.010 -3.423 1.00 86.88 86 CYS A CA 1
ATOM 683 C C . CYS A 1 86 ? 1.185 -13.691 -3.505 1.00 86.88 86 CYS A C 1
ATOM 685 O O . CYS A 1 86 ? 1.775 -14.067 -2.496 1.00 86.88 86 CYS A O 1
ATOM 687 N N . GLU A 1 87 ? 1.758 -13.749 -4.706 1.00 87.69 87 GLU A N 1
ATOM 688 C CA . GLU A 1 87 ? 3.112 -14.281 -4.925 1.00 87.69 87 GLU A CA 1
ATOM 689 C C . GLU A 1 87 ? 4.213 -13.290 -4.498 1.00 87.69 87 GLU A C 1
ATOM 691 O O . GLU A 1 87 ? 5.261 -13.669 -3.965 1.00 87.69 87 GLU A O 1
ATOM 696 N N . PHE A 1 88 ? 3.952 -11.995 -4.694 1.00 88.31 88 PHE A N 1
ATOM 697 C CA . PHE A 1 88 ? 4.901 -10.912 -4.455 1.00 88.31 88 PHE A CA 1
ATOM 698 C C . PHE A 1 88 ? 4.324 -9.867 -3.511 1.00 88.31 88 PHE A C 1
ATOM 700 O O . PHE A 1 88 ? 3.130 -9.564 -3.548 1.00 88.31 88 PHE A O 1
ATOM 707 N N . ILE A 1 89 ? 5.197 -9.259 -2.709 1.00 90.88 89 ILE A N 1
ATOM 708 C CA . ILE A 1 89 ? 4.815 -8.206 -1.772 1.00 90.88 89 ILE A CA 1
ATOM 709 C C . ILE A 1 89 ? 5.701 -6.993 -1.987 1.00 90.88 89 ILE A C 1
ATOM 711 O O . ILE A 1 89 ? 6.895 -7.031 -1.709 1.00 90.88 89 ILE A O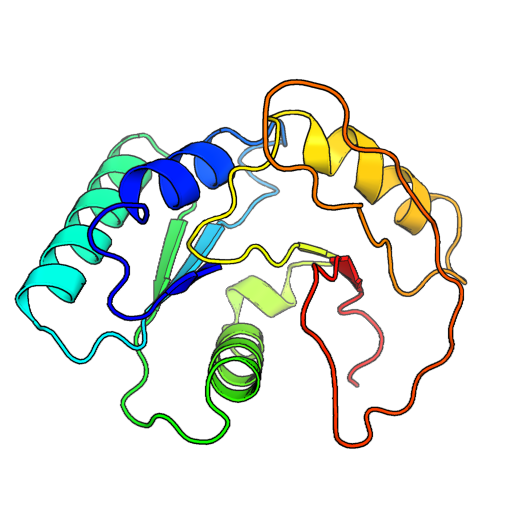 1
ATOM 715 N N . ALA A 1 90 ? 5.093 -5.888 -2.413 1.00 90.88 90 ALA A N 1
ATOM 716 C CA . ALA A 1 90 ? 5.740 -4.586 -2.461 1.00 90.88 90 ALA A CA 1
ATOM 717 C C . ALA A 1 90 ? 5.413 -3.790 -1.191 1.00 90.88 90 ALA A C 1
ATOM 719 O O . ALA A 1 90 ? 4.249 -3.536 -0.870 1.00 90.88 90 ALA A O 1
ATOM 720 N N . MET A 1 91 ? 6.446 -3.379 -0.460 1.00 89.56 91 MET A N 1
ATOM 721 C CA . MET A 1 91 ? 6.289 -2.602 0.766 1.00 89.56 91 MET A CA 1
ATOM 722 C C . MET A 1 91 ? 6.714 -1.154 0.557 1.00 89.56 91 MET A C 1
ATOM 724 O O . MET A 1 91 ? 7.872 -0.902 0.239 1.00 89.56 91 MET A O 1
ATOM 728 N N . PHE A 1 92 ? 5.799 -0.215 0.813 1.00 89.19 92 PHE A N 1
ATOM 729 C CA . PHE A 1 92 ? 6.048 1.225 0.713 1.00 89.19 92 PHE A CA 1
ATOM 730 C C . PHE A 1 92 ? 5.862 1.937 2.050 1.00 89.19 92 PHE A C 1
ATOM 732 O O . PHE A 1 92 ? 4.863 1.693 2.726 1.00 89.19 92 PHE A O 1
ATOM 739 N N . ASP A 1 93 ? 6.787 2.828 2.394 1.00 86.00 93 ASP A N 1
ATOM 740 C CA . ASP A 1 93 ? 6.690 3.715 3.555 1.00 86.00 93 ASP A CA 1
ATOM 741 C C .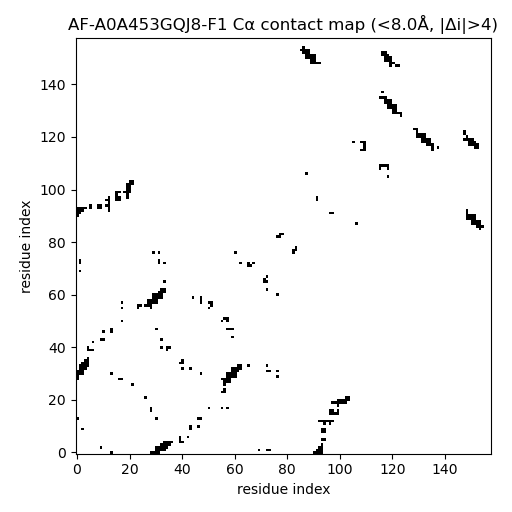 ASP A 1 93 ? 5.585 4.767 3.374 1.00 86.00 93 ASP A C 1
ATOM 743 O O . ASP A 1 93 ? 5.209 5.103 2.250 1.00 86.00 93 ASP A O 1
ATOM 747 N N . ALA A 1 94 ? 5.061 5.279 4.491 1.00 86.38 94 ALA A N 1
ATOM 748 C CA . ALA A 1 94 ? 3.935 6.216 4.532 1.00 86.38 94 ALA A CA 1
ATOM 749 C C . ALA A 1 94 ? 4.190 7.548 3.804 1.00 86.38 94 ALA A C 1
ATOM 751 O O . ALA A 1 94 ? 3.250 8.213 3.376 1.00 86.38 94 ALA A O 1
ATOM 752 N N . ASP A 1 95 ? 5.451 7.946 3.653 1.00 83.44 95 ASP A N 1
ATOM 753 C CA . ASP A 1 95 ? 5.881 9.160 2.958 1.00 83.44 95 ASP A CA 1
ATOM 754 C C . ASP A 1 95 ? 6.322 8.904 1.508 1.00 83.44 95 ASP A C 1
ATOM 756 O O . ASP A 1 95 ? 6.637 9.842 0.769 1.00 83.44 95 ASP A O 1
ATOM 760 N N . PHE A 1 96 ? 6.309 7.644 1.069 1.00 84.69 96 PHE A N 1
ATOM 761 C CA . PHE A 1 96 ? 6.753 7.265 -0.260 1.00 84.69 96 PHE A CA 1
ATOM 762 C C . PHE A 1 96 ? 5.622 7.256 -1.279 1.00 84.69 96 PHE A C 1
ATOM 764 O O . PHE A 1 96 ? 4.512 6.788 -1.026 1.00 84.69 96 PHE A O 1
ATOM 771 N N . GLN A 1 97 ? 5.955 7.743 -2.470 1.00 89.44 97 GLN A N 1
ATOM 772 C CA . GLN A 1 97 ? 5.075 7.801 -3.627 1.00 89.44 97 GLN A CA 1
ATOM 773 C C . GLN A 1 97 ? 5.754 7.034 -4.767 1.00 89.44 97 GLN A C 1
ATOM 775 O O . GLN A 1 97 ? 6.624 7.603 -5.433 1.00 89.44 97 GLN A O 1
ATOM 780 N N . PRO A 1 98 ? 5.434 5.741 -4.969 1.00 89.44 98 PRO A N 1
ATOM 781 C CA . PRO A 1 98 ? 5.977 5.004 -6.101 1.00 89.44 98 PRO A CA 1
ATOM 782 C C . PRO A 1 98 ? 5.528 5.638 -7.426 1.00 89.44 98 PRO A C 1
ATOM 784 O O . PRO A 1 98 ? 4.399 6.113 -7.549 1.00 89.44 98 PRO A O 1
ATOM 787 N N . GLU A 1 99 ? 6.413 5.625 -8.425 1.00 90.06 99 GLU A N 1
ATOM 788 C CA . GLU A 1 99 ? 6.028 5.894 -9.818 1.00 90.06 99 GLU A CA 1
ATOM 789 C C . GLU A 1 99 ? 5.048 4.797 -10.286 1.00 90.06 99 GLU A C 1
ATOM 791 O O . GLU A 1 99 ? 5.147 3.651 -9.839 1.00 90.06 99 GLU A O 1
ATOM 796 N N . SER A 1 100 ? 4.097 5.125 -11.169 1.00 94.00 100 SER A N 1
ATOM 797 C CA . SER A 1 100 ? 3.016 4.200 -11.558 1.00 94.00 100 SER A CA 1
ATOM 798 C C . SER A 1 100 ? 3.543 2.893 -12.162 1.00 94.00 100 SER A C 1
ATOM 800 O O . SER A 1 100 ? 3.019 1.818 -11.883 1.00 94.00 100 SER A O 1
ATOM 802 N N . ASP A 1 101 ? 4.646 2.964 -12.903 1.00 92.50 101 ASP A N 1
ATOM 803 C CA . ASP A 1 101 ? 5.330 1.842 -13.549 1.00 92.50 101 ASP A CA 1
ATOM 804 C C . ASP A 1 101 ? 6.221 1.006 -12.600 1.00 92.50 101 ASP A C 1
ATOM 806 O O . ASP A 1 101 ? 6.947 0.114 -13.050 1.00 92.50 101 ASP A O 1
ATOM 810 N N . PHE A 1 102 ? 6.220 1.275 -11.287 1.00 91.81 102 PHE A N 1
ATOM 811 C CA . PHE A 1 102 ? 7.125 0.631 -10.326 1.00 91.81 102 PHE A CA 1
ATOM 812 C C . PHE A 1 102 ? 7.062 -0.901 -10.384 1.00 91.81 102 PHE A C 1
ATOM 814 O O . PHE A 1 102 ? 8.105 -1.557 -10.444 1.00 91.81 102 PHE A O 1
ATOM 821 N N . LEU A 1 103 ? 5.859 -1.485 -10.394 1.00 91.00 103 LEU A N 1
ATOM 822 C CA . LEU A 1 103 ? 5.687 -2.942 -10.436 1.00 91.00 103 LEU A CA 1
ATOM 823 C C . LEU A 1 103 ? 6.148 -3.522 -11.776 1.00 91.00 103 LEU A C 1
ATOM 825 O O . LEU A 1 103 ? 6.856 -4.527 -11.796 1.00 91.00 103 LEU A O 1
ATOM 829 N N . LEU A 1 104 ? 5.848 -2.83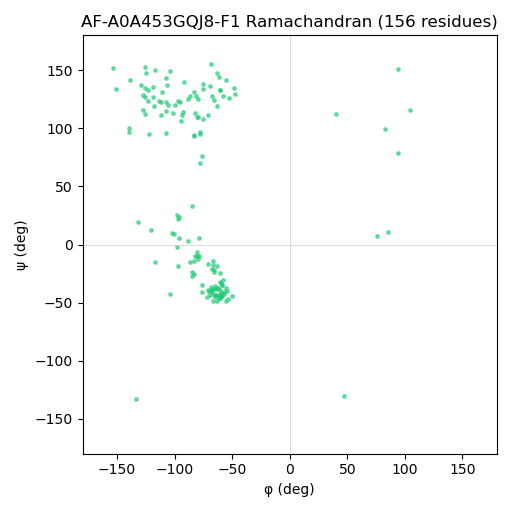6 -12.883 1.00 91.81 104 LEU A N 1
ATOM 830 C CA . LEU A 1 104 ? 6.294 -3.223 -14.224 1.00 91.81 104 LEU A CA 1
ATOM 831 C C . LEU A 1 104 ? 7.823 -3.260 -14.337 1.00 91.81 104 LEU A C 1
ATOM 833 O O . LEU A 1 104 ? 8.363 -4.096 -15.054 1.00 91.81 104 LEU A O 1
ATOM 837 N N . ARG A 1 105 ? 8.532 -2.384 -13.616 1.00 89.31 105 ARG A N 1
ATOM 838 C CA . ARG A 1 105 ? 10.002 -2.352 -13.607 1.00 89.31 105 ARG A CA 1
ATOM 839 C C . ARG A 1 105 ? 10.642 -3.325 -12.624 1.00 89.31 105 ARG A C 1
ATOM 841 O O . ARG A 1 105 ? 11.803 -3.664 -12.811 1.00 89.31 105 ARG A O 1
ATOM 848 N N . THR A 1 106 ? 9.947 -3.743 -11.570 1.00 88.62 106 THR A N 1
ATOM 849 C CA . THR A 1 106 ? 10.550 -4.527 -10.475 1.00 88.62 106 THR A CA 1
ATOM 850 C C . THR A 1 106 ? 10.182 -6.005 -10.524 1.00 88.62 106 THR A C 1
ATOM 852 O O . THR A 1 106 ? 11.065 -6.848 -10.380 1.00 88.62 106 THR A O 1
ATOM 855 N N . VAL A 1 107 ? 8.917 -6.338 -10.793 1.00 88.69 107 VAL A N 1
ATOM 856 C CA . VAL A 1 107 ? 8.420 -7.724 -10.810 1.00 88.69 107 VAL A CA 1
ATOM 857 C C . VAL A 1 107 ? 9.131 -8.610 -11.847 1.00 88.69 107 VAL A C 1
ATOM 859 O O . VAL A 1 107 ? 9.456 -9.746 -11.497 1.00 88.69 107 VAL A O 1
ATOM 862 N N . PRO A 1 108 ? 9.476 -8.147 -13.072 1.00 90.44 108 PRO A N 1
ATOM 863 C CA . PRO A 1 108 ? 10.172 -8.998 -14.042 1.00 90.44 108 PRO A CA 1
ATOM 864 C C . PRO A 1 108 ? 11.504 -9.570 -13.545 1.00 90.44 108 PRO A C 1
ATOM 866 O O . PRO A 1 108 ? 11.865 -10.678 -13.930 1.00 90.44 108 PRO A O 1
ATOM 869 N N . PHE A 1 109 ? 12.225 -8.866 -12.665 1.00 85.88 109 PHE A N 1
ATOM 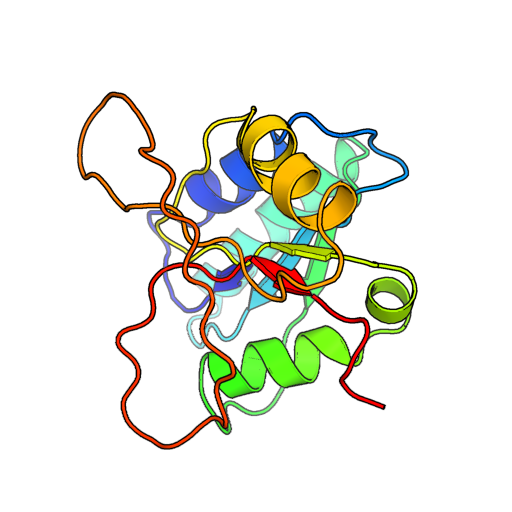870 C CA . PHE A 1 109 ? 13.474 -9.379 -12.093 1.00 85.88 109 PHE A CA 1
ATOM 871 C C . PHE A 1 109 ? 13.245 -10.613 -11.215 1.00 85.88 109 PHE A C 1
ATOM 873 O O . PHE A 1 109 ? 14.066 -11.524 -11.239 1.00 85.88 109 PHE A O 1
ATOM 880 N N . LEU A 1 110 ? 12.126 -10.654 -10.487 1.00 83.94 110 LEU A N 1
ATOM 881 C CA . LEU A 1 110 ? 11.740 -11.791 -9.648 1.00 83.94 110 LEU A CA 1
ATOM 882 C C . LEU A 1 110 ? 11.203 -12.950 -10.498 1.00 83.94 110 LEU A C 1
ATOM 884 O O . LEU A 1 110 ? 11.557 -14.100 -10.273 1.00 83.94 110 LEU A O 1
ATOM 888 N N . VAL A 1 111 ? 10.396 -12.650 -11.522 1.00 86.12 111 VAL A N 1
ATOM 889 C CA . VAL A 1 111 ? 9.803 -13.673 -12.405 1.00 86.12 111 VAL A CA 1
ATOM 890 C C . VAL A 1 111 ? 10.857 -14.361 -13.277 1.00 86.12 111 VAL A C 1
ATOM 892 O O . VAL A 1 111 ? 10.780 -15.565 -13.513 1.00 86.12 111 VAL A O 1
ATOM 895 N N . HIS A 1 112 ? 11.843 -13.616 -13.782 1.00 88.00 112 HIS A N 1
ATOM 896 C CA . HIS A 1 112 ? 12.858 -14.168 -14.683 1.00 88.00 112 HIS A CA 1
ATOM 897 C C . HIS A 1 112 ? 14.013 -14.868 -13.967 1.00 88.00 112 HIS A C 1
ATOM 899 O O . HIS A 1 112 ? 14.780 -15.571 -14.625 1.00 88.00 112 HIS A O 1
ATOM 905 N N . ASN A 1 113 ? 14.157 -14.682 -12.655 1.00 83.00 113 ASN A N 1
ATOM 906 C CA . ASN A 1 113 ? 15.222 -15.308 -11.890 1.00 83.00 113 ASN A CA 1
ATOM 907 C C . ASN A 1 113 ? 14.708 -15.799 -10.524 1.00 83.00 113 ASN A C 1
ATOM 909 O O . ASN A 1 113 ? 14.624 -15.000 -9.588 1.00 83.00 113 ASN A O 1
ATOM 913 N N . PRO A 1 114 ? 14.423 -17.108 -10.385 1.00 80.75 114 PRO A N 1
ATOM 914 C CA . PRO A 1 114 ? 13.899 -17.673 -9.144 1.00 80.75 114 PRO A CA 1
ATOM 915 C C . PRO A 1 114 ? 14.896 -17.622 -7.974 1.00 80.75 114 PRO A C 1
ATOM 917 O O . PRO A 1 114 ? 14.485 -17.785 -6.829 1.00 80.75 114 PRO A O 1
ATOM 920 N N . ASP A 1 115 ? 16.184 -17.357 -8.226 1.00 84.19 115 ASP A N 1
ATOM 921 C CA . ASP A 1 115 ? 17.199 -17.210 -7.175 1.00 84.19 115 ASP A CA 1
ATOM 922 C C . ASP A 1 115 ? 17.182 -15.811 -6.524 1.00 84.19 115 ASP A C 1
ATOM 924 O O . ASP A 1 115 ? 17.918 -15.548 -5.569 1.00 84.19 115 ASP A O 1
ATOM 928 N N . ILE A 1 116 ? 16.375 -14.874 -7.039 1.00 79.19 116 ILE A N 1
ATOM 929 C CA . ILE A 1 116 ? 16.231 -13.530 -6.472 1.00 79.19 116 ILE A CA 1
ATOM 930 C C . ILE A 1 116 ? 15.051 -13.511 -5.499 1.00 79.19 116 ILE A C 1
ATOM 932 O O . ILE A 1 116 ? 13.891 -13.544 -5.895 1.00 79.19 116 ILE A O 1
ATOM 936 N N . ALA A 1 117 ? 15.351 -13.362 -4.209 1.00 77.31 117 ALA A N 1
ATOM 937 C CA . ALA A 1 117 ? 14.337 -13.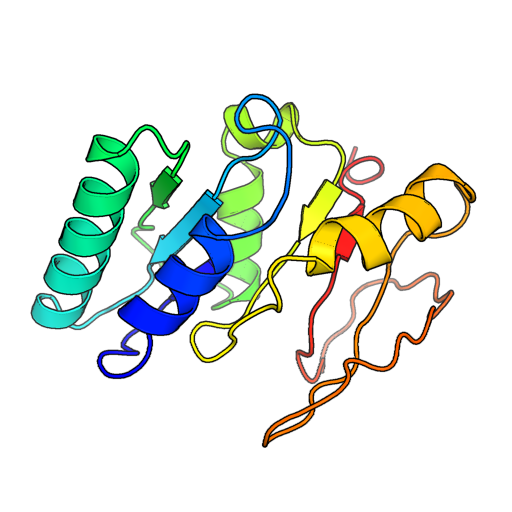214 -3.161 1.00 77.31 117 ALA A CA 1
ATOM 938 C C . ALA A 1 117 ? 13.875 -11.760 -2.945 1.00 77.31 117 ALA A C 1
ATOM 940 O O . ALA A 1 117 ? 12.880 -11.513 -2.259 1.00 77.31 117 ALA A O 1
ATOM 941 N N . LEU A 1 118 ? 14.630 -10.790 -3.473 1.00 82.81 118 LEU A N 1
ATOM 942 C CA . LEU A 1 118 ? 14.448 -9.379 -3.171 1.00 82.81 118 LEU A CA 1
ATOM 943 C C . LEU A 1 118 ? 14.881 -8.476 -4.323 1.00 82.81 118 LEU A C 1
ATOM 945 O O . LEU A 1 118 ? 15.996 -8.568 -4.834 1.00 82.81 118 LEU A O 1
ATOM 949 N N . VAL A 1 119 ? 14.025 -7.508 -4.636 1.00 82.38 119 VAL A N 1
ATOM 950 C CA . VAL A 1 119 ? 14.377 -6.352 -5.460 1.00 82.38 119 VAL A CA 1
ATOM 951 C C . VAL A 1 119 ? 14.319 -5.096 -4.599 1.00 82.38 119 VAL A C 1
ATOM 953 O O . VAL A 1 119 ? 13.284 -4.795 -4.001 1.00 82.38 119 VAL A O 1
ATOM 956 N N . GLN A 1 120 ? 15.434 -4.364 -4.547 1.00 81.31 120 GLN A N 1
ATOM 957 C CA . GLN A 1 120 ? 15.549 -3.114 -3.805 1.00 81.31 120 GLN A CA 1
ATOM 958 C C . GLN A 1 120 ? 15.687 -1.933 -4.771 1.00 81.31 120 GLN A C 1
ATOM 960 O O . GLN A 1 120 ? 16.497 -1.919 -5.699 1.00 81.31 120 GLN A O 1
ATOM 965 N N . THR A 1 121 ? 14.889 -0.899 -4.547 1.00 78.12 121 THR A N 1
ATOM 966 C CA . THR A 1 121 ? 14.926 0.330 -5.343 1.00 78.12 121 THR A CA 1
ATOM 967 C C . THR A 1 121 ? 15.536 1.469 -4.548 1.00 78.12 121 THR A C 1
ATOM 969 O O . THR A 1 121 ? 15.294 1.596 -3.347 1.00 78.12 121 THR A O 1
ATOM 972 N N . ARG A 1 122 ? 16.306 2.339 -5.209 1.00 74.25 122 ARG A N 1
ATOM 973 C CA . ARG A 1 122 ? 16.896 3.502 -4.544 1.00 74.25 122 ARG A CA 1
ATOM 974 C C . ARG A 1 122 ? 15.858 4.596 -4.284 1.00 74.25 122 ARG A C 1
ATOM 976 O O . ARG A 1 122 ? 15.117 4.985 -5.182 1.00 74.25 122 ARG A O 1
ATOM 983 N N . TRP A 1 123 ? 15.934 5.191 -3.097 1.00 64.50 123 TRP A N 1
ATOM 984 C CA . TRP A 1 123 ? 15.226 6.419 -2.752 1.00 64.50 123 TRP A CA 1
ATOM 985 C C . TRP A 1 123 ? 15.967 7.659 -3.276 1.00 64.50 123 TRP A C 1
ATOM 987 O O . TRP A 1 123 ? 17.168 7.829 -3.035 1.00 64.50 123 TRP A O 1
ATOM 997 N N . LYS A 1 124 ? 15.263 8.532 -4.002 1.00 59.34 124 LYS A N 1
ATOM 998 C CA . LYS A 1 124 ? 15.738 9.877 -4.347 1.00 59.34 124 LYS A CA 1
ATOM 999 C C . LYS A 1 124 ? 14.693 10.897 -3.903 1.00 59.34 124 LYS A C 1
ATOM 1001 O O . LYS A 1 124 ? 13.528 10.782 -4.267 1.00 59.34 124 LYS A O 1
ATOM 1006 N N . PHE A 1 125 ? 15.125 11.888 -3.129 1.00 52.38 125 PHE A N 1
ATOM 1007 C CA . PHE A 1 125 ? 14.326 13.074 -2.841 1.00 52.38 125 PHE A CA 1
ATOM 1008 C C . PHE A 1 125 ? 14.408 14.036 -4.029 1.00 52.38 125 PHE A C 1
ATOM 1010 O O . PHE A 1 125 ? 15.505 14.425 -4.428 1.00 52.38 125 PHE A O 1
ATOM 1017 N N . GLY A 1 126 ? 13.256 14.433 -4.570 1.00 43.09 126 GLY A N 1
ATOM 1018 C CA . GLY A 1 126 ? 13.176 15.328 -5.725 1.00 43.09 126 GLY A CA 1
ATOM 1019 C C . GLY A 1 126 ? 13.070 14.587 -7.060 1.00 43.09 126 GLY A C 1
ATOM 1020 O O . GLY A 1 126 ? 13.513 13.451 -7.206 1.00 43.09 126 GLY A O 1
ATOM 1021 N N . GLN A 1 127 ? 12.409 15.244 -8.015 1.00 39.34 127 GLN A N 1
ATOM 1022 C CA . GLN A 1 127 ? 12.003 14.693 -9.305 1.00 39.34 127 GLN A CA 1
ATOM 1023 C C . GLN A 1 127 ? 13.130 13.935 -10.025 1.00 39.34 127 GLN A C 1
ATOM 1025 O O . GLN A 1 127 ? 14.178 14.502 -10.337 1.00 39.34 127 GLN A O 1
ATOM 1030 N N . SER A 1 128 ? 12.783 12.714 -10.440 1.00 40.59 128 SER A N 1
ATOM 1031 C CA . SER A 1 128 ? 13.291 11.983 -11.609 1.00 40.59 128 SER A CA 1
ATOM 1032 C C . SER A 1 128 ? 14.286 10.847 -11.340 1.00 40.59 128 SER A C 1
ATOM 1034 O O . SER A 1 128 ? 15.455 11.046 -10.999 1.00 40.59 128 SER A O 1
ATOM 1036 N N . SER A 1 129 ? 13.816 9.646 -11.694 1.00 38.62 129 SER A N 1
ATOM 1037 C CA . SER A 1 129 ? 14.520 8.379 -11.939 1.00 38.62 129 SER A CA 1
ATOM 1038 C C . SER A 1 129 ? 14.870 7.527 -10.715 1.00 38.62 129 SER A C 1
ATOM 1040 O O . SER A 1 129 ? 15.906 7.694 -10.060 1.00 38.62 129 SER A O 1
ATOM 1042 N N . CYS A 1 130 ? 14.028 6.518 -10.486 1.00 41.31 130 CYS A N 1
ATOM 1043 C CA . CYS A 1 130 ? 14.357 5.338 -9.699 1.00 41.31 130 CYS A CA 1
ATOM 1044 C C . CYS A 1 130 ? 15.500 4.565 -10.387 1.00 41.31 130 CYS A C 1
ATOM 1046 O O . CYS A 1 130 ? 15.378 4.139 -11.533 1.00 41.31 130 CYS A O 1
ATOM 1048 N N . THR A 1 131 ? 16.641 4.417 -9.712 1.00 38.03 131 THR A N 1
ATOM 1049 C CA . THR A 1 131 ? 17.728 3.536 -10.169 1.00 38.03 131 THR A CA 1
ATOM 1050 C C . THR A 1 131 ? 17.581 2.208 -9.436 1.00 38.03 131 THR A C 1
ATOM 1052 O O . THR A 1 131 ? 17.547 2.185 -8.202 1.00 38.03 131 THR A O 1
ATOM 1055 N N . LEU A 1 132 ? 17.464 1.122 -10.195 1.00 43.12 132 LEU A N 1
ATOM 1056 C CA . LEU A 1 132 ? 17.273 -0.223 -9.669 1.00 43.12 132 LEU A CA 1
ATOM 1057 C C . LEU A 1 132 ? 18.613 -0.841 -9.263 1.00 43.12 132 LEU A C 1
ATOM 1059 O O . LEU A 1 132 ? 19.554 -0.831 -10.056 1.00 43.12 132 LEU A O 1
ATOM 1063 N N . PHE A 1 133 ? 18.687 -1.408 -8.060 1.00 42.47 133 PHE A N 1
ATOM 1064 C CA . PHE A 1 133 ? 19.826 -2.213 -7.628 1.00 42.47 133 PHE A CA 1
ATOM 1065 C C . PHE A 1 133 ? 19.314 -3.572 -7.154 1.00 42.47 133 PHE A C 1
ATOM 1067 O O . PHE A 1 133 ? 18.627 -3.681 -6.143 1.00 42.47 133 PHE A O 1
ATOM 1074 N N . VAL A 1 134 ? 19.648 -4.628 -7.891 1.00 41.22 134 VAL A N 1
ATOM 1075 C CA . VAL A 1 134 ? 19.347 -5.996 -7.462 1.00 41.22 134 VAL A CA 1
ATOM 1076 C C . VAL A 1 134 ? 20.402 -6.400 -6.439 1.00 41.22 134 VAL A C 1
ATOM 1078 O O . VAL A 1 134 ? 21.569 -6.579 -6.782 1.00 41.22 134 VAL A O 1
ATOM 1081 N N . VAL A 1 135 ? 20.001 -6.522 -5.177 1.00 42.06 135 VAL A N 1
ATOM 1082 C CA . VAL A 1 135 ? 20.849 -7.097 -4.132 1.00 42.06 135 VAL A CA 1
ATOM 1083 C C . VAL A 1 135 ? 20.502 -8.578 -4.024 1.00 42.06 135 VAL A C 1
ATOM 1085 O O . VAL A 1 135 ? 19.458 -8.934 -3.488 1.00 42.06 135 VAL A O 1
ATOM 1088 N N . GLN A 1 136 ? 21.386 -9.450 -4.511 1.00 32.66 13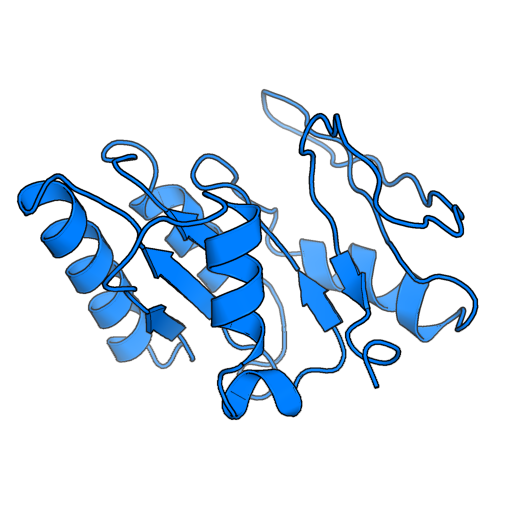6 GLN A N 1
ATOM 1089 C CA . GLN A 1 136 ? 21.384 -10.856 -4.108 1.00 32.66 136 GLN A CA 1
ATOM 1090 C C . GLN A 1 136 ? 22.037 -10.945 -2.724 1.00 32.66 136 GLN A C 1
ATOM 1092 O O . GLN A 1 136 ? 23.260 -10.980 -2.607 1.00 32.66 136 GLN A O 1
ATOM 1097 N N . GLN A 1 137 ? 21.233 -10.936 -1.662 1.00 33.16 137 GLN A N 1
ATOM 1098 C CA . GLN A 1 137 ? 21.687 -11.385 -0.348 1.00 33.16 137 GLN A CA 1
ATOM 1099 C C . GLN A 1 137 ? 20.728 -12.430 0.207 1.00 33.16 137 GLN A C 1
ATOM 1101 O O . GLN A 1 137 ? 19.519 -12.230 0.265 1.00 33.16 137 GLN A O 1
ATOM 1106 N N . GLN A 1 138 ? 21.307 -13.549 0.626 1.00 30.16 138 GLN A N 1
ATOM 1107 C CA . GLN A 1 138 ? 20.648 -14.585 1.400 1.00 30.16 138 GLN A CA 1
ATOM 1108 C C . GLN A 1 138 ? 20.703 -14.138 2.866 1.00 30.16 138 GLN A C 1
ATOM 1110 O O . GLN A 1 138 ? 21.726 -14.309 3.524 1.00 30.16 138 GLN A O 1
ATOM 1115 N N . THR A 1 139 ? 19.663 -13.467 3.364 1.00 35.38 139 THR A N 1
ATOM 1116 C CA . THR A 1 139 ? 19.703 -12.848 4.699 1.00 35.38 139 THR A CA 1
ATOM 1117 C C . THR A 1 139 ? 18.770 -13.522 5.698 1.00 35.38 139 THR A C 1
ATOM 1119 O O . THR A 1 139 ? 17.550 -13.390 5.654 1.00 35.38 139 THR A O 1
ATOM 1122 N N . HIS A 1 140 ? 19.396 -14.178 6.679 1.00 28.86 140 HIS A N 1
ATOM 1123 C CA . HIS A 1 140 ? 18.865 -14.313 8.031 1.00 28.86 140 HIS A CA 1
ATOM 1124 C C . HIS A 1 140 ? 18.637 -12.911 8.623 1.00 28.86 140 HIS A C 1
ATOM 1126 O O . HIS A 1 140 ? 19.543 -12.077 8.625 1.00 28.86 140 HIS A O 1
ATOM 1132 N N . PHE A 1 141 ? 17.436 -12.647 9.139 1.00 30.41 141 PHE A N 1
ATOM 1133 C CA . PHE A 1 141 ? 17.119 -11.392 9.822 1.00 30.41 141 PHE A CA 1
ATOM 1134 C C . PHE A 1 141 ? 17.751 -11.373 11.224 1.00 30.41 141 PHE A C 1
ATOM 1136 O O . PHE A 1 141 ? 17.276 -12.057 12.129 1.00 30.41 141 PHE A O 1
ATOM 1143 N N . SER A 1 142 ? 18.794 -10.564 11.416 1.00 25.34 142 SER A N 1
ATOM 1144 C CA . SER A 1 142 ? 19.294 -10.157 12.735 1.00 25.34 142 SER A CA 1
ATOM 1145 C C . SER A 1 142 ? 19.369 -8.632 12.845 1.00 25.34 142 SER A C 1
ATOM 1147 O O . SER A 1 142 ? 19.476 -7.922 11.849 1.00 25.34 142 SER A O 1
ATOM 1149 N N . GLU A 1 143 ? 19.244 -8.163 14.082 1.00 35.22 143 GLU A N 1
ATOM 1150 C CA . GLU A 1 143 ? 18.896 -6.813 14.526 1.00 35.22 143 GLU A CA 1
ATOM 1151 C C . GLU A 1 143 ? 19.795 -5.687 13.969 1.00 35.22 143 GLU A C 1
ATOM 1153 O O . GLU A 1 143 ? 21.013 -5.829 13.899 1.00 35.22 143 GLU A O 1
ATOM 1158 N N . ASN A 1 144 ? 19.158 -4.545 13.657 1.00 28.41 144 ASN A N 1
ATOM 1159 C CA . ASN A 1 144 ? 19.666 -3.292 13.054 1.00 28.41 144 ASN A CA 1
ATOM 1160 C C . ASN A 1 144 ? 19.526 -3.186 11.523 1.00 28.41 144 ASN A C 1
ATOM 1162 O O . ASN A 1 144 ? 20.491 -3.319 10.776 1.00 28.41 144 ASN A O 1
ATOM 1166 N N . ILE A 1 145 ? 18.315 -2.858 11.052 1.00 30.62 145 ILE A N 1
ATOM 1167 C CA . ILE A 1 145 ? 18.033 -2.583 9.633 1.00 30.62 145 ILE A CA 1
ATOM 1168 C C . ILE A 1 145 ? 17.555 -1.137 9.471 1.00 30.62 145 ILE A C 1
ATOM 1170 O O . ILE A 1 145 ? 16.519 -0.743 10.004 1.00 30.62 145 ILE A O 1
ATOM 1174 N N . CYS A 1 146 ? 18.315 -0.359 8.697 1.00 24.61 146 CYS A N 1
ATOM 1175 C CA . CYS A 1 146 ? 17.866 0.894 8.101 1.00 24.61 146 CYS A CA 1
ATOM 1176 C C . CYS A 1 146 ? 16.863 0.539 6.988 1.00 24.61 146 CYS A C 1
ATOM 1178 O O . CYS A 1 146 ? 17.220 -0.113 6.008 1.00 24.61 146 CYS A O 1
ATOM 1180 N N . ILE A 1 147 ? 15.585 0.862 7.191 1.00 37.44 147 ILE A N 1
ATOM 1181 C CA . ILE A 1 147 ? 14.471 0.356 6.379 1.00 37.44 147 ILE A CA 1
ATOM 1182 C C . ILE A 1 147 ? 14.383 1.170 5.082 1.00 37.44 147 ILE A C 1
ATOM 1184 O O . ILE A 1 147 ? 14.022 2.340 5.101 1.00 37.44 147 ILE A O 1
ATOM 1188 N N . SER A 1 148 ? 14.723 0.563 3.946 1.00 37.31 148 SER A N 1
ATOM 1189 C CA . SER A 1 148 ? 14.509 1.137 2.612 1.00 37.31 148 SER A CA 1
ATOM 1190 C C . SER A 1 148 ? 14.046 0.038 1.662 1.00 37.31 148 SER A C 1
ATOM 1192 O O . SER A 1 148 ? 14.874 -0.707 1.152 1.00 37.31 148 SER A O 1
ATOM 1194 N N . PHE A 1 149 ? 12.719 -0.032 1.494 1.00 50.88 149 PHE A N 1
ATOM 1195 C CA . PHE A 1 149 ? 11.913 -0.773 0.508 1.00 50.88 149 PHE A CA 1
ATOM 1196 C C . PHE A 1 149 ? 12.371 -2.194 0.166 1.00 50.88 149 PHE A C 1
ATOM 1198 O O . PHE A 1 149 ? 13.360 -2.402 -0.532 1.00 50.88 149 PHE A O 1
ATOM 1205 N N . TYR A 1 150 ? 11.557 -3.168 0.570 1.00 49.84 150 TYR A N 1
ATOM 1206 C CA . TYR A 1 150 ? 11.701 -4.551 0.147 1.00 49.84 150 TYR A CA 1
ATOM 1207 C C . TYR A 1 150 ? 10.513 -4.930 -0.746 1.00 49.84 150 TYR A C 1
ATOM 1209 O O . TYR A 1 150 ? 9.364 -4.815 -0.316 1.00 49.84 150 TYR A O 1
ATOM 1217 N N . CYS A 1 151 ? 10.777 -5.376 -1.979 1.00 45.47 151 CYS A N 1
ATOM 1218 C CA . CYS A 1 151 ? 9.862 -6.293 -2.654 1.00 45.47 151 CYS A CA 1
ATOM 1219 C C . CYS A 1 151 ? 10.208 -7.701 -2.154 1.00 45.47 151 CYS A C 1
ATOM 1221 O O . CYS A 1 151 ? 11.175 -8.292 -2.631 1.00 45.47 151 CYS A O 1
ATOM 1223 N N . LEU A 1 152 ? 9.524 -8.167 -1.109 1.00 45.31 152 LEU A N 1
ATOM 1224 C CA . LEU A 1 152 ? 9.772 -9.471 -0.493 1.00 45.31 152 LEU A CA 1
ATOM 1225 C C . LEU A 1 152 ? 8.962 -10.542 -1.229 1.00 45.31 152 LEU A C 1
ATOM 1227 O O . LEU A 1 152 ? 7.749 -10.410 -1.402 1.00 45.31 1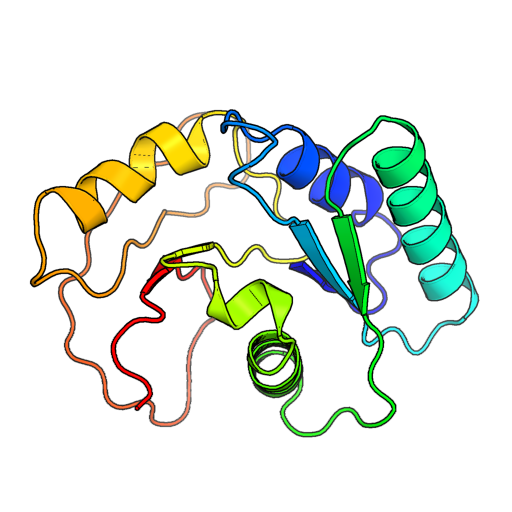52 LEU A O 1
ATOM 1231 N N . LEU A 1 153 ? 9.645 -11.607 -1.644 1.00 41.19 153 LEU A N 1
ATOM 1232 C CA . LEU A 1 153 ? 9.020 -12.830 -2.138 1.00 41.19 153 LEU A CA 1
ATOM 1233 C C . LEU A 1 153 ? 8.293 -13.531 -0.976 1.00 41.19 153 LEU A C 1
ATOM 1235 O O . LEU A 1 153 ? 8.906 -13.789 0.062 1.00 41.19 153 LEU A O 1
ATOM 1239 N N . CYS A 1 154 ? 7.009 -13.865 -1.139 1.00 37.66 154 CYS A N 1
ATOM 1240 C CA . CYS A 1 154 ? 6.233 -14.572 -0.111 1.00 37.66 154 CYS A CA 1
ATOM 1241 C C . CYS A 1 154 ? 6.163 -16.096 -0.335 1.00 37.66 154 CYS A C 1
ATOM 1243 O O . CYS A 1 154 ? 5.275 -16.753 0.198 1.00 37.66 154 CYS A O 1
ATOM 1245 N N . SER A 1 155 ? 7.095 -16.696 -1.085 1.00 32.69 155 SER A N 1
ATOM 1246 C CA . SER A 1 155 ? 7.061 -18.142 -1.378 1.00 32.69 155 SER A CA 1
ATOM 1247 C C . SER A 1 155 ? 8.028 -19.013 -0.556 1.00 32.69 155 SER A C 1
ATOM 1249 O O . SER A 1 155 ? 8.146 -20.201 -0.839 1.00 32.69 155 SER A O 1
ATOM 1251 N N . GLN A 1 156 ? 8.688 -18.486 0.488 1.00 32.56 156 GLN A N 1
ATOM 1252 C CA . GLN A 1 156 ? 9.616 -19.277 1.330 1.00 32.56 156 GLN A CA 1
ATOM 1253 C C . GLN A 1 156 ? 9.428 -19.151 2.857 1.00 32.56 156 GLN A C 1
ATOM 1255 O O . GLN A 1 156 ? 10.331 -19.503 3.609 1.00 32.56 156 GLN A O 1
ATOM 1260 N N . LEU A 1 157 ? 8.273 -18.693 3.355 1.00 35.09 157 LEU A N 1
ATOM 1261 C CA . LEU A 1 157 ? 7.989 -18.660 4.808 1.00 35.09 157 LEU A CA 1
ATOM 1262 C C . LEU A 1 157 ? 7.156 -19.858 5.313 1.00 35.09 157 LEU A C 1
ATOM 1264 O O . LEU A 1 157 ? 6.468 -19.737 6.328 1.00 35.09 157 LEU A O 1
ATOM 1268 N N . GLY A 1 158 ? 7.228 -20.994 4.611 1.00 27.70 158 GLY A N 1
ATOM 1269 C CA . GLY A 1 158 ? 6.692 -22.287 5.057 1.00 27.70 158 GLY A CA 1
ATOM 1270 C C . GLY A 1 158 ? 7.669 -23.041 5.947 1.00 27.70 158 GLY A C 1
ATOM 1271 O O . GLY A 1 158 ? 8.857 -23.113 5.563 1.00 27.70 158 GLY A O 1
#

Mean predicted aligned error: 8.79 Å

pLDDT: mean 78.22, std 22.63, range [24.61, 98.25]

Secondary structure (DSSP, 8-state):
-EESS-TTTHHHHHHHHHT--S-GGG--EEEEE----HHHHHHHHHHHHHHHTTT--EEEEE-S--TTHHHHHHHHHTTSHHHHT-SEEE---TT----TTHHHHHHHHHHH-TT--EEEE---SSSS-PPEE---------S-------EEESSS--